Protein AF-A0A392RZ39-F1 (afdb_monomer)

Foldseek 3Di:
DDDDDDDDDDDPPPDLVVVLQPAADPDALVVSVVSNVVSVVVVPDDDFVVSLVSSLNRYDPQLSVQLVVVPDPGDVSSSVSSNVSRVVVVVVVVVVVVVVVVVVVVVVVPPDD

Solvent-accessible surface area (backbone atoms only — not comparable to full-atom values): 6826 Å² total; per-residue (Å²): 142,86,83,87,92,86,84,84,79,86,72,83,60,88,44,46,64,57,44,46,66,66,43,63,42,82,75,52,60,66,63,37,48,55,56,48,50,60,40,47,68,72,68,51,92,67,57,66,70,56,49,52,50,38,52,53,70,16,42,44,72,70,47,36,53,55,42,57,76,67,58,62,88,47,72,69,50,42,55,51,46,44,44,55,46,49,53,54,52,53,53,54,52,54,54,50,51,55,55,51,52,54,50,56,55,54,61,63,70,75,67,82,128

InterPro domains:
  IPR005162 Retrotransposon-derived protein PEG10, N-terminal capsid-like domain [PF03732] (1-60)

Nearest PDB structures (foldseek):
  4x3x-assembly1_A  TM=7.943E-01  e=2.518E-02  Rattus norvegicus
  6tn7-assembly1_B  TM=7.843E-01  e=3.870E-02  Homo sapiens
  5tsx-assembly1_H  TM=7.760E-01  e=4.243E-01  Human immunodeficiency virus type 1 (NEW YORK-5 ISOLATE)
  6bht-assembly2_G  TM=7.875E-01  e=6.521E-01  Human immunodeficiency virus type 1 (NEW YORK-5 ISOLATE)
  4u0c-assembly1_A  TM=7.071E-01  e=1.133E+00  Human immunodeficiency virus type 1 (NEW YORK-5 ISOLATE)

Structure (mmCIF, N/CA/C/O backbone):
data_AF-A0A392RZ39-F1
#
_entry.id   AF-A0A392RZ39-F1
#
loop_
_atom_site.group_PDB
_atom_site.id
_atom_site.type_symbol
_atom_site.label_atom_id
_atom_site.label_alt_id
_atom_site.label_comp_id
_atom_site.label_asym_id
_atom_site.label_entity_id
_atom_site.label_seq_id
_atom_site.pdbx_PDB_ins_code
_atom_site.Cartn_x
_atom_site.Cartn_y
_atom_site.Cartn_z
_atom_site.occupancy
_atom_site.B_iso_or_equiv
_atom_site.auth_seq_id
_atom_site.auth_comp_id
_atom_site.auth_asym_id
_atom_site.auth_atom_id
_atom_site.pdbx_PDB_model_num
ATOM 1 N N . LYS A 1 1 ? 5.881 -31.797 -15.934 1.00 40.19 1 LYS A N 1
ATOM 2 C CA . LYS A 1 1 ? 4.418 -32.010 -15.780 1.00 40.19 1 LYS A CA 1
ATOM 3 C C . LYS A 1 1 ? 3.980 -31.487 -14.406 1.00 40.19 1 LYS A C 1
ATOM 5 O O . LYS A 1 1 ? 4.049 -32.230 -13.441 1.00 40.19 1 LYS A O 1
ATOM 10 N N . LYS A 1 2 ? 3.609 -30.205 -14.287 1.00 43.16 2 LYS A N 1
ATOM 11 C CA . LYS A 1 2 ? 2.950 -29.647 -13.089 1.00 43.16 2 LYS A CA 1
ATOM 12 C C . LYS A 1 2 ? 1.691 -28.923 -13.557 1.00 43.16 2 LYS A C 1
ATOM 14 O O . LYS A 1 2 ? 1.736 -27.767 -13.951 1.00 43.16 2 LYS A O 1
ATOM 19 N N . ALA A 1 3 ? 0.615 -29.694 -13.643 1.00 51.12 3 ALA A N 1
ATOM 20 C CA . ALA A 1 3 ? -0.724 -29.209 -13.929 1.00 51.12 3 ALA A CA 1
ATOM 21 C C . ALA A 1 3 ? -1.437 -28.858 -12.613 1.00 51.12 3 ALA A C 1
ATOM 23 O O . ALA A 1 3 ? -1.064 -29.393 -11.571 1.00 51.12 3 ALA A O 1
ATOM 24 N N . LEU A 1 4 ? -2.508 -28.063 -12.741 1.00 48.38 4 LEU A N 1
ATOM 25 C CA . LEU A 1 4 ? -3.603 -27.835 -11.781 1.00 48.38 4 LEU A CA 1
ATOM 26 C C . LEU A 1 4 ? -3.450 -26.677 -10.786 1.00 48.38 4 LEU A C 1
ATOM 28 O O . LEU A 1 4 ? -3.394 -26.937 -9.598 1.00 48.38 4 LEU A O 1
ATOM 32 N N . ILE A 1 5 ? -3.547 -25.420 -11.248 1.00 47.12 5 ILE A N 1
ATOM 33 C CA . ILE A 1 5 ? -4.328 -24.367 -10.553 1.00 47.12 5 ILE A CA 1
ATOM 34 C C . ILE A 1 5 ? -4.862 -23.400 -11.624 1.00 47.12 5 ILE A C 1
ATOM 36 O O . ILE A 1 5 ? -4.219 -22.415 -11.972 1.00 47.12 5 ILE A O 1
ATOM 40 N N . ALA A 1 6 ? -6.006 -23.736 -12.222 1.00 41.66 6 ALA A N 1
ATOM 41 C CA . ALA A 1 6 ? -6.638 -22.953 -13.289 1.00 41.66 6 ALA A CA 1
ATOM 42 C C . ALA A 1 6 ? -8.168 -22.934 -13.158 1.00 41.66 6 ALA A C 1
ATOM 44 O O . ALA A 1 6 ? -8.861 -23.093 -14.160 1.00 41.66 6 ALA A O 1
ATOM 45 N N . ARG A 1 7 ? -8.731 -22.832 -11.942 1.00 49.03 7 ARG A N 1
ATOM 46 C CA . ARG A 1 7 ? -10.197 -22.937 -11.809 1.00 49.03 7 ARG A CA 1
ATOM 47 C C . ARG A 1 7 ? -10.966 -21.856 -11.071 1.00 49.03 7 ARG A C 1
ATOM 49 O O . ARG A 1 7 ? -12.169 -21.835 -11.278 1.00 49.03 7 ARG A O 1
ATOM 56 N N . TYR A 1 8 ? -10.359 -20.913 -10.352 1.00 47.78 8 TYR A N 1
ATOM 57 C CA . TYR A 1 8 ? -11.147 -19.836 -9.733 1.00 47.78 8 TYR A CA 1
ATOM 58 C C . TYR A 1 8 ? -10.336 -18.533 -9.641 1.00 47.78 8 TYR A C 1
ATOM 60 O O . TYR A 1 8 ? -9.461 -18.418 -8.795 1.00 47.78 8 TYR A O 1
ATOM 68 N N . GLY A 1 9 ? -10.620 -17.571 -10.530 1.00 41.72 9 GLY A N 1
ATOM 69 C CA . GLY A 1 9 ? -10.073 -16.202 -10.507 1.00 41.72 9 GLY A CA 1
ATOM 70 C C . GLY A 1 9 ? -9.188 -15.881 -11.714 1.00 41.72 9 GLY A C 1
ATOM 71 O O . GLY A 1 9 ? -8.045 -16.311 -11.786 1.00 41.72 9 GLY A O 1
ATOM 72 N N . GLY A 1 10 ? -9.739 -15.179 -12.704 1.00 43.72 10 GLY A N 1
ATOM 73 C CA . GLY A 1 10 ? -9.127 -14.963 -14.015 1.00 43.72 10 GLY A CA 1
ATOM 74 C C . GLY A 1 10 ? -7.810 -14.179 -13.995 1.00 43.72 10 GLY A C 1
ATOM 75 O O . GLY A 1 10 ? -7.672 -13.204 -13.268 1.00 43.72 10 GLY A O 1
ATOM 76 N N . ARG A 1 11 ? -6.908 -14.594 -14.897 1.00 47.19 11 ARG A N 1
ATOM 77 C CA . ARG A 1 11 ? -5.562 -14.061 -15.171 1.00 47.19 11 ARG A CA 1
ATOM 78 C C . ARG A 1 11 ? -4.594 -14.241 -13.997 1.00 47.19 11 ARG A C 1
ATOM 80 O O . ARG A 1 11 ? -4.431 -13.351 -13.174 1.00 47.19 11 ARG A O 1
ATOM 87 N N . ARG A 1 12 ? -3.853 -15.359 -13.988 1.00 55.19 12 ARG A N 1
ATOM 88 C CA . ARG A 1 12 ? -2.477 -15.291 -13.472 1.00 55.19 12 ARG A CA 1
ATOM 89 C C . ARG A 1 12 ? -1.782 -14.291 -14.381 1.00 55.19 12 ARG A C 1
ATOM 91 O O . ARG A 1 12 ? -1.544 -14.602 -15.544 1.00 55.19 12 ARG A O 1
ATOM 98 N N . LEU A 1 13 ? -1.623 -13.066 -13.901 1.00 57.94 13 LEU A N 1
ATOM 99 C CA . LEU A 1 13 ? -0.795 -12.077 -14.562 1.00 57.94 13 LEU A CA 1
ATOM 100 C C . LEU A 1 13 ? 0.590 -12.724 -14.601 1.00 57.94 13 LEU A C 1
ATOM 102 O O . LEU A 1 13 ? 1.174 -12.979 -13.561 1.00 57.94 13 LEU A O 1
ATOM 106 N N . GLU A 1 14 ? 1.066 -13.118 -15.781 1.00 70.44 14 GLU A N 1
ATOM 107 C CA . GLU A 1 14 ? 2.418 -13.688 -15.910 1.00 70.44 14 GLU A CA 1
ATOM 108 C C . GLU A 1 14 ? 3.487 -12.621 -15.631 1.00 70.44 14 GLU A C 1
ATOM 110 O O . GLU A 1 14 ? 4.661 -12.936 -15.452 1.00 70.44 14 GLU A O 1
ATOM 115 N N . ASN A 1 15 ? 3.067 -11.352 -15.603 1.00 86.12 15 ASN A N 1
ATOM 116 C CA . ASN A 1 15 ? 3.911 -10.206 -15.372 1.00 86.12 15 ASN A CA 1
ATOM 117 C C . ASN A 1 15 ? 3.885 -9.792 -13.887 1.00 86.12 15 ASN A C 1
ATOM 119 O O . ASN A 1 15 ? 2.883 -9.236 -13.424 1.00 86.12 15 ASN A O 1
ATOM 123 N N . PRO A 1 16 ? 5.002 -9.952 -13.161 1.00 86.94 16 PRO A N 1
ATOM 124 C CA . PRO A 1 16 ? 5.060 -9.628 -11.740 1.00 86.94 16 PRO A CA 1
ATOM 125 C C . PRO A 1 16 ? 4.891 -8.123 -11.449 1.00 86.94 16 PRO A C 1
ATOM 127 O O . PRO A 1 16 ? 4.477 -7.755 -10.351 1.00 86.94 16 PRO A O 1
ATOM 130 N N . PHE A 1 17 ? 5.114 -7.232 -12.427 1.00 90.44 17 PHE A N 1
ATOM 131 C CA . PHE A 1 17 ? 4.777 -5.808 -12.285 1.00 90.44 17 PHE A CA 1
ATOM 132 C C . PHE A 1 17 ? 3.263 -5.565 -12.282 1.00 90.44 17 PHE A C 1
ATOM 134 O O . PHE A 1 17 ? 2.769 -4.730 -11.522 1.00 90.44 17 PHE A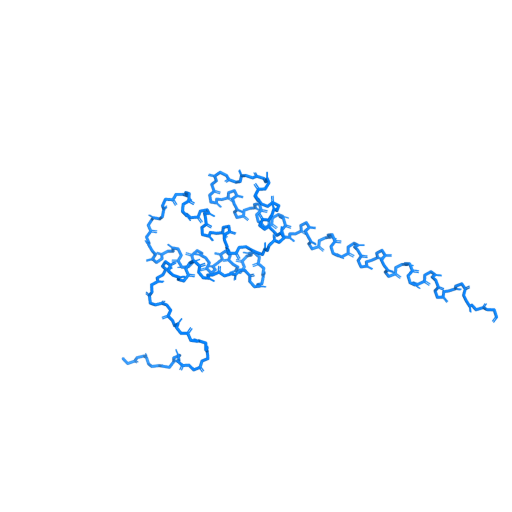 O 1
ATOM 141 N N . GLU A 1 18 ? 2.514 -6.302 -13.107 1.00 91.94 18 GLU A N 1
ATOM 142 C CA . GLU A 1 18 ? 1.054 -6.214 -13.112 1.00 91.94 18 GLU A CA 1
ATOM 143 C C . GLU A 1 18 ? 0.494 -6.768 -11.799 1.00 91.94 18 GLU A C 1
ATOM 145 O O . GLU A 1 18 ? -0.362 -6.121 -11.193 1.00 91.94 18 GLU A O 1
ATOM 150 N N . GLU A 1 19 ? 1.036 -7.888 -11.305 1.00 92.25 19 GLU A N 1
ATOM 151 C CA . GLU A 1 19 ? 0.679 -8.447 -9.994 1.00 92.25 19 GLU A CA 1
ATOM 152 C C . GLU A 1 19 ? 0.933 -7.454 -8.855 1.00 92.25 19 GLU A C 1
ATOM 154 O O . GLU A 1 19 ? 0.033 -7.214 -8.052 1.00 92.25 19 GLU A O 1
ATOM 159 N N . LEU A 1 20 ? 2.103 -6.802 -8.817 1.00 93.75 20 LEU A N 1
ATOM 160 C CA . LEU A 1 20 ? 2.405 -5.760 -7.826 1.00 93.75 20 LEU A CA 1
ATOM 161 C C . LEU A 1 20 ? 1.419 -4.589 -7.881 1.00 93.75 20 LEU A C 1
ATOM 163 O O . LEU A 1 20 ? 0.992 -4.087 -6.843 1.00 93.75 20 LEU A O 1
ATOM 167 N N . SER A 1 21 ? 1.047 -4.148 -9.085 1.00 92.81 21 SER A N 1
ATOM 168 C CA . SER A 1 21 ? 0.108 -3.034 -9.265 1.00 92.81 21 SER A CA 1
ATOM 169 C C . SER A 1 21 ? -1.327 -3.389 -8.845 1.00 92.81 21 SER A C 1
ATOM 171 O O . SER A 1 21 ? -2.074 -2.548 -8.323 1.00 92.81 21 SER A O 1
ATOM 173 N N . ALA A 1 22 ? -1.705 -4.653 -9.049 1.00 94.75 22 ALA A N 1
ATOM 174 C CA . ALA A 1 22 ? -3.021 -5.184 -8.738 1.00 94.75 22 ALA A CA 1
ATOM 175 C C . ALA A 1 22 ? -3.147 -5.635 -7.278 1.00 94.75 22 ALA A C 1
ATOM 177 O O . ALA A 1 22 ? -4.271 -5.709 -6.781 1.00 94.75 22 ALA A O 1
ATOM 178 N N . LEU A 1 23 ? -2.035 -5.895 -6.581 1.00 95.50 23 LEU A N 1
ATOM 179 C CA . LEU A 1 23 ? -2.036 -6.354 -5.196 1.00 95.50 23 LEU A CA 1
ATOM 180 C C . LEU A 1 23 ? -2.735 -5.333 -4.287 1.00 95.50 23 LEU A C 1
ATOM 182 O O . LEU A 1 23 ? -2.398 -4.144 -4.270 1.00 95.50 23 LEU A O 1
ATOM 186 N N . LYS A 1 24 ? -3.729 -5.806 -3.529 1.00 97.62 24 LYS A N 1
ATOM 187 C CA . LYS A 1 24 ? -4.475 -5.018 -2.541 1.00 97.62 24 LYS A CA 1
ATOM 188 C C . LYS A 1 24 ? -4.442 -5.705 -1.186 1.00 97.62 24 LYS A C 1
ATOM 190 O O . LYS A 1 24 ? -4.598 -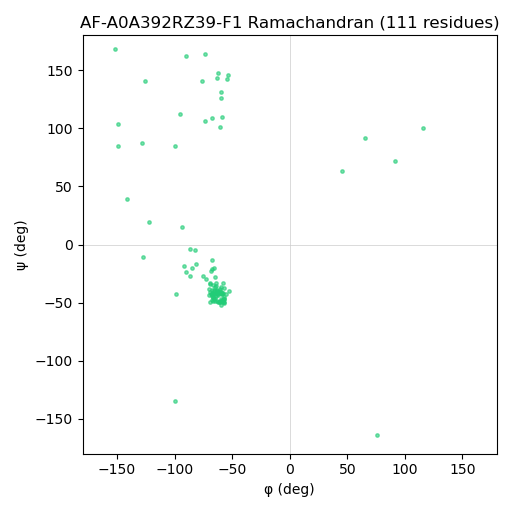6.918 -1.098 1.00 97.62 24 LYS A O 1
ATOM 195 N N . GLN A 1 25 ? -4.302 -4.907 -0.135 1.00 97.56 25 GLN A N 1
ATOM 196 C CA . GLN A 1 25 ? -4.450 -5.344 1.244 1.00 97.56 25 GLN A CA 1
ATOM 197 C C . GLN A 1 25 ? -5.914 -5.726 1.500 1.00 97.56 25 GLN A C 1
ATOM 199 O O . GLN A 1 25 ? -6.795 -4.866 1.581 1.00 97.56 25 GLN A O 1
ATOM 204 N N . THR A 1 26 ? -6.174 -7.020 1.654 1.00 94.06 26 THR A N 1
ATOM 205 C CA . THR A 1 26 ? -7.487 -7.566 2.027 1.00 94.06 26 THR A CA 1
ATOM 206 C C . THR A 1 26 ? -7.550 -7.877 3.524 1.00 94.06 26 THR A C 1
ATOM 208 O O . THR A 1 26 ? -8.524 -7.509 4.185 1.00 94.06 26 THR A O 1
ATOM 211 N N . GLY A 1 27 ? -6.482 -8.457 4.072 1.00 93.75 27 GLY A N 1
ATOM 212 C CA . GLY A 1 27 ? -6.317 -8.794 5.485 1.00 93.75 27 GLY A CA 1
ATOM 213 C C . GLY A 1 27 ? -5.474 -7.780 6.260 1.00 93.75 27 GLY A C 1
ATOM 214 O O . GLY A 1 27 ? -5.708 -6.565 6.145 1.00 93.75 27 GLY A O 1
ATOM 215 N N . SER A 1 28 ? -4.540 -8.285 7.064 1.00 97.44 28 SER A N 1
ATOM 216 C CA . SER A 1 28 ? -3.630 -7.467 7.874 1.00 97.44 28 SER A CA 1
ATOM 217 C C . SER A 1 28 ? -2.553 -6.791 7.019 1.00 97.44 28 SER A C 1
ATOM 219 O O . SER A 1 28 ? -2.326 -7.149 5.857 1.00 97.44 28 SER A O 1
ATOM 221 N N . VAL A 1 29 ? -1.879 -5.785 7.578 1.00 97.81 29 VAL A N 1
ATOM 222 C CA . VAL A 1 29 ? -0.701 -5.184 6.935 1.00 97.81 29 VAL A CA 1
ATOM 223 C C . VAL A 1 29 ? 0.423 -6.208 6.815 1.00 97.81 29 VAL A C 1
ATOM 225 O O . VAL A 1 29 ? 1.123 -6.204 5.810 1.00 97.81 29 VAL A O 1
ATOM 228 N N . GLU A 1 30 ? 0.575 -7.103 7.789 1.00 97.50 30 GLU A N 1
ATOM 229 C CA . GLU A 1 30 ? 1.619 -8.133 7.791 1.00 97.50 30 GLU A CA 1
ATOM 230 C C . GLU A 1 30 ? 1.455 -9.117 6.625 1.00 97.50 30 GLU A C 1
ATOM 232 O O . GLU A 1 30 ? 2.380 -9.285 5.834 1.00 97.50 30 GLU A O 1
ATOM 237 N N . GLU A 1 31 ? 0.245 -9.645 6.419 1.00 97.19 31 GLU A N 1
ATOM 238 C CA . GLU A 1 31 ? -0.070 -10.519 5.278 1.00 97.19 31 GLU A CA 1
ATOM 239 C C . GLU A 1 31 ? 0.152 -9.806 3.934 1.00 97.19 31 GLU A C 1
ATOM 241 O O . GLU A 1 31 ? 0.633 -10.394 2.961 1.00 97.19 31 GLU A O 1
ATOM 246 N N . PHE A 1 32 ? -0.189 -8.514 3.865 1.00 97.81 32 PHE A N 1
ATOM 247 C CA . PHE A 1 32 ? 0.053 -7.707 2.672 1.00 97.81 32 PHE A CA 1
ATOM 248 C C . PHE A 1 32 ? 1.548 -7.487 2.414 1.00 97.81 32 PHE A C 1
ATOM 250 O O . PHE A 1 32 ? 1.971 -7.589 1.264 1.00 97.81 32 PHE A O 1
ATOM 257 N N . VAL A 1 33 ? 2.341 -7.201 3.452 1.00 97.00 33 VAL A N 1
ATOM 258 C CA . VAL A 1 33 ? 3.798 -7.031 3.350 1.00 97.00 33 VAL A CA 1
ATOM 259 C C . VAL A 1 33 ? 4.438 -8.312 2.829 1.00 97.00 33 VAL A C 1
ATOM 261 O O . VAL A 1 33 ? 5.179 -8.242 1.853 1.00 97.00 33 VAL A O 1
ATOM 264 N N . GLU A 1 34 ? 4.098 -9.472 3.393 1.00 96.12 34 GLU A N 1
ATOM 265 C CA . GLU A 1 34 ? 4.631 -10.765 2.946 1.00 96.12 34 GLU A CA 1
ATOM 266 C C . GLU A 1 34 ? 4.332 -11.028 1.462 1.00 96.12 34 GLU A C 1
ATOM 268 O O . GLU A 1 34 ? 5.230 -11.358 0.679 1.00 96.12 34 GLU A O 1
ATOM 273 N N . ALA A 1 35 ? 3.079 -10.823 1.039 1.00 95.31 35 ALA A N 1
ATOM 274 C CA . ALA A 1 35 ? 2.683 -10.987 -0.358 1.00 95.31 35 ALA A CA 1
ATOM 275 C C . ALA A 1 35 ? 3.395 -9.983 -1.285 1.00 95.31 35 ALA A C 1
ATOM 277 O O . ALA A 1 35 ? 3.823 -10.335 -2.389 1.00 95.31 35 ALA A O 1
ATOM 278 N N . PHE A 1 36 ? 3.541 -8.733 -0.839 1.00 95.75 36 PHE A N 1
ATOM 279 C CA . PHE A 1 36 ? 4.209 -7.678 -1.593 1.00 95.75 36 PHE A CA 1
ATOM 280 C C . PHE A 1 36 ? 5.703 -7.958 -1.758 1.00 95.75 36 PHE A C 1
ATOM 282 O O . PHE A 1 36 ? 6.233 -7.831 -2.862 1.00 95.75 36 PHE A O 1
ATOM 289 N N . GLU A 1 37 ? 6.388 -8.366 -0.690 1.00 94.38 37 GLU A N 1
ATOM 290 C CA . GLU A 1 37 ? 7.808 -8.705 -0.729 1.00 94.38 37 GLU A CA 1
ATOM 291 C C . GLU A 1 37 ? 8.067 -9.891 -1.658 1.00 94.38 37 GLU A C 1
ATOM 293 O O . GLU A 1 37 ? 8.959 -9.807 -2.509 1.00 94.38 37 GLU A O 1
ATOM 298 N N . LEU A 1 38 ? 7.228 -10.932 -1.589 1.00 92.81 38 LEU A N 1
ATOM 299 C CA . LEU A 1 38 ? 7.305 -12.089 -2.477 1.00 92.81 38 LEU A CA 1
ATOM 300 C C . LEU A 1 38 ? 7.207 -11.691 -3.957 1.00 92.81 38 LEU A C 1
ATOM 302 O O . LEU A 1 38 ? 8.023 -12.141 -4.763 1.00 92.81 38 LEU A O 1
ATOM 306 N N . LEU A 1 39 ? 6.250 -10.838 -4.329 1.00 92.25 39 LEU A N 1
ATOM 307 C CA . LEU A 1 39 ? 6.118 -10.345 -5.706 1.00 92.25 39 LEU A CA 1
ATOM 308 C C . LEU A 1 39 ? 7.271 -9.404 -6.090 1.00 92.25 39 LEU A C 1
ATOM 310 O O . LEU A 1 39 ? 7.830 -9.509 -7.182 1.00 92.25 39 LEU A O 1
ATOM 314 N N . SER A 1 40 ? 7.689 -8.524 -5.176 1.00 92.12 40 SER A N 1
ATOM 315 C CA . SER A 1 40 ? 8.778 -7.570 -5.416 1.00 92.12 40 SER A CA 1
ATOM 316 C C . SER A 1 40 ? 10.130 -8.258 -5.627 1.00 92.12 40 SER A C 1
ATOM 318 O O . SER A 1 40 ? 10.974 -7.753 -6.365 1.00 92.12 40 SER A O 1
ATOM 320 N N . SER A 1 41 ? 10.321 -9.447 -5.048 1.00 91.25 41 SER A N 1
ATOM 321 C CA . SER A 1 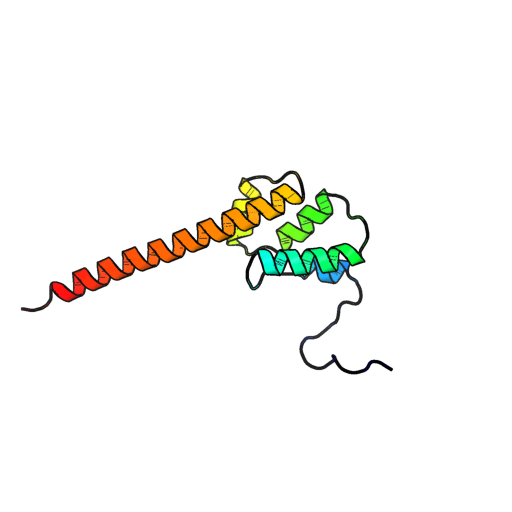41 ? 11.526 -10.255 -5.252 1.00 91.25 41 SER A CA 1
ATOM 322 C C . SER A 1 41 ? 11.664 -10.790 -6.687 1.00 91.25 41 SER A C 1
ATOM 324 O O . SER A 1 41 ? 12.775 -11.087 -7.123 1.00 91.25 41 SER A O 1
ATOM 326 N N . GLN A 1 42 ? 10.561 -10.864 -7.445 1.00 90.06 42 GLN A N 1
ATOM 327 C CA . GLN A 1 42 ? 10.516 -11.433 -8.800 1.00 90.06 42 GLN A CA 1
ATOM 328 C C . GLN A 1 42 ? 10.784 -10.401 -9.906 1.00 90.06 42 GLN A C 1
ATOM 330 O O . GLN A 1 42 ? 11.221 -10.768 -10.994 1.00 90.06 42 GLN A O 1
ATOM 335 N N . VAL A 1 43 ? 10.555 -9.109 -9.641 1.00 85.75 43 VAL A N 1
ATOM 336 C CA . VAL A 1 43 ? 10.767 -8.001 -10.603 1.00 85.75 43 VAL A CA 1
ATOM 337 C C . VAL A 1 43 ? 12.198 -7.444 -10.608 1.00 85.75 43 VAL A C 1
ATOM 339 O O . VAL A 1 43 ? 12.520 -6.563 -11.405 1.00 85.75 43 VAL A O 1
ATOM 342 N N . GLY A 1 44 ? 13.073 -7.935 -9.726 1.00 83.12 44 GLY A N 1
ATOM 343 C CA . GLY A 1 44 ? 14.413 -7.381 -9.527 1.00 83.12 44 GLY A CA 1
ATOM 344 C C . GLY A 1 44 ? 14.408 -6.069 -8.730 1.00 83.12 44 GLY A C 1
ATOM 345 O O . GLY A 1 44 ? 13.454 -5.730 -8.030 1.00 83.12 44 GLY A O 1
ATOM 346 N N . ARG A 1 45 ? 15.513 -5.314 -8.778 1.00 88.38 45 ARG A N 1
ATOM 347 C CA . ARG A 1 45 ? 15.671 -4.100 -7.959 1.00 88.38 45 ARG A CA 1
ATOM 348 C C . ARG A 1 45 ? 14.815 -2.949 -8.500 1.00 88.38 45 ARG A C 1
ATOM 350 O O . ARG A 1 45 ? 15.191 -2.296 -9.466 1.00 88.38 45 ARG A O 1
ATOM 357 N N . LEU A 1 46 ? 13.720 -2.645 -7.805 1.00 91.38 46 LEU A N 1
ATOM 358 C CA . LEU A 1 46 ? 12.916 -1.445 -8.052 1.00 91.38 46 LEU A CA 1
ATOM 359 C C . LEU A 1 46 ? 13.588 -0.177 -7.492 1.00 91.38 46 LEU A C 1
ATOM 361 O O . LEU A 1 46 ? 14.111 -0.222 -6.369 1.00 91.38 46 LEU A O 1
ATOM 365 N N . PRO A 1 47 ? 13.520 0.968 -8.198 1.00 94.94 47 PRO A N 1
ATOM 366 C CA . PRO A 1 47 ? 13.753 2.279 -7.598 1.00 94.94 47 PRO A CA 1
ATOM 367 C C . PRO A 1 47 ? 12.862 2.482 -6.370 1.00 94.94 47 PRO A C 1
ATOM 369 O O . PRO A 1 47 ? 11.734 1.990 -6.319 1.00 94.94 47 PRO A O 1
ATOM 372 N N . GLU A 1 48 ? 13.367 3.196 -5.367 1.00 94.38 48 GLU A N 1
ATOM 373 C CA . GLU A 1 48 ? 12.666 3.357 -4.091 1.00 94.38 48 GLU A CA 1
ATOM 374 C C . GLU A 1 48 ? 11.295 4.011 -4.266 1.00 94.38 48 GLU A C 1
ATOM 376 O O . GLU A 1 48 ? 10.301 3.455 -3.811 1.00 94.38 48 GLU A O 1
ATOM 381 N N . GLU A 1 49 ? 11.208 5.093 -5.038 1.00 94.94 49 GLU A N 1
ATOM 382 C CA . GLU A 1 49 ? 9.942 5.778 -5.324 1.00 94.94 49 GLU A CA 1
ATOM 383 C C . GLU A 1 49 ? 8.896 4.854 -5.966 1.00 94.94 49 GLU A C 1
ATOM 385 O O . GLU A 1 49 ? 7.716 4.916 -5.622 1.00 94.94 49 GLU A O 1
ATOM 390 N N . GLN A 1 50 ? 9.321 3.943 -6.850 1.00 95.06 50 GLN A N 1
ATOM 391 C CA . GLN A 1 50 ? 8.421 2.965 -7.468 1.00 95.06 50 GLN A CA 1
ATOM 392 C C . GLN A 1 50 ? 7.948 1.925 -6.454 1.00 95.06 50 GLN A C 1
ATOM 394 O O . GLN A 1 50 ? 6.760 1.617 -6.402 1.00 95.06 50 GLN A O 1
ATOM 399 N N . TYR A 1 51 ? 8.859 1.419 -5.617 1.00 95.88 51 TYR A N 1
ATOM 400 C CA . TYR A 1 51 ? 8.516 0.493 -4.539 1.00 95.88 51 TYR A CA 1
ATOM 401 C C . TYR A 1 51 ? 7.472 1.113 -3.601 1.00 95.88 51 TYR A C 1
ATOM 403 O O . TYR A 1 51 ? 6.432 0.508 -3.340 1.00 95.88 51 TYR A O 1
ATOM 411 N N . LEU A 1 52 ? 7.720 2.347 -3.145 1.00 96.88 52 LEU A N 1
ATOM 412 C CA . LEU A 1 52 ? 6.805 3.082 -2.273 1.00 96.88 52 LEU A CA 1
ATOM 413 C C . LEU A 1 52 ? 5.462 3.348 -2.962 1.00 96.88 52 LEU A C 1
ATOM 415 O O . LEU A 1 52 ? 4.415 3.195 -2.334 1.00 96.88 52 LEU A O 1
ATOM 419 N N . GLY A 1 53 ? 5.475 3.700 -4.250 1.00 96.88 53 GLY A N 1
ATOM 420 C CA . GLY A 1 53 ? 4.270 3.924 -5.046 1.00 96.88 53 GLY A CA 1
ATOM 421 C C . GLY A 1 53 ? 3.384 2.682 -5.143 1.00 96.88 53 GLY A C 1
ATOM 422 O O . GLY A 1 53 ? 2.187 2.758 -4.847 1.00 96.88 53 GLY A O 1
ATOM 423 N N . TYR A 1 54 ? 3.965 1.529 -5.490 1.00 96.88 54 TYR A N 1
ATOM 424 C CA . TYR A 1 54 ? 3.235 0.262 -5.545 1.00 96.88 54 TYR A CA 1
ATOM 425 C C . TYR A 1 54 ? 2.675 -0.117 -4.174 1.00 96.88 54 TYR A C 1
ATOM 427 O O . TYR A 1 54 ? 1.470 -0.359 -4.064 1.00 96.88 54 TYR A O 1
ATOM 435 N N . PHE A 1 55 ? 3.508 -0.0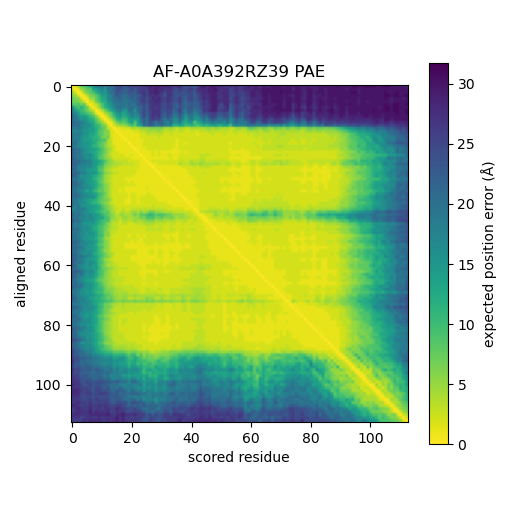69 -3.129 1.00 97.62 55 PHE A N 1
ATOM 436 C CA . PHE A 1 55 ? 3.101 -0.395 -1.763 1.00 97.62 55 PHE A CA 1
ATOM 437 C C . PHE A 1 55 ? 1.925 0.481 -1.309 1.00 97.62 55 PHE A C 1
ATOM 439 O O . PHE A 1 55 ? 0.872 -0.024 -0.917 1.00 97.62 55 PHE A O 1
ATOM 446 N N . MET A 1 56 ? 2.041 1.805 -1.473 1.00 97.75 56 MET A N 1
ATOM 447 C CA . MET A 1 56 ? 0.982 2.759 -1.131 1.00 97.75 56 MET A CA 1
ATOM 448 C C . MET A 1 56 ? -0.312 2.515 -1.902 1.00 97.75 56 MET A C 1
ATOM 450 O O . MET A 1 56 ? -1.396 2.717 -1.358 1.00 97.75 56 MET A O 1
ATOM 454 N N . SER A 1 57 ? -0.235 2.102 -3.168 1.00 97.25 57 SER A N 1
ATOM 455 C CA . SER A 1 57 ? -1.423 1.821 -3.981 1.00 97.25 57 SER A CA 1
ATOM 456 C C . SER A 1 57 ? -2.198 0.583 -3.510 1.00 97.25 57 SER A C 1
ATOM 458 O O . SER A 1 57 ? -3.396 0.466 -3.803 1.00 97.25 57 SER A O 1
ATOM 460 N N . GLY A 1 58 ? -1.519 -0.325 -2.802 1.00 97.38 58 GLY A N 1
ATOM 461 C CA . GLY A 1 58 ? -2.059 -1.583 -2.300 1.00 97.38 58 GLY A CA 1
ATOM 462 C C . GLY A 1 58 ? -2.747 -1.477 -0.941 1.00 97.38 58 GLY A C 1
ATOM 463 O O . GLY A 1 58 ? -3.681 -2.231 -0.682 1.00 97.38 58 GLY A O 1
ATOM 464 N N . LEU A 1 59 ? -2.354 -0.515 -0.104 1.00 98.25 59 LEU A N 1
ATOM 465 C CA . LEU A 1 59 ? -2.911 -0.334 1.241 1.00 98.25 59 LEU A CA 1
ATOM 466 C C . LEU A 1 59 ? -4.412 -0.005 1.242 1.00 98.25 59 LEU A C 1
ATOM 468 O O . LEU A 1 59 ? -4.917 0.731 0.380 1.00 98.25 59 LEU A O 1
ATOM 472 N N . LYS A 1 60 ? -5.114 -0.462 2.289 1.00 97.88 60 LYS A N 1
ATOM 473 C CA . LYS A 1 60 ? -6.501 -0.066 2.579 1.00 97.88 60 LYS A CA 1
ATOM 474 C C . LYS A 1 60 ? -6.614 1.455 2.658 1.00 97.88 60 LYS A C 1
ATOM 476 O O . LYS A 1 60 ? -5.742 2.139 3.189 1.00 97.88 60 LYS A O 1
ATOM 481 N N . ALA A 1 61 ? -7.724 2.004 2.163 1.00 96.81 61 ALA A N 1
ATOM 482 C CA . ALA A 1 61 ? -7.885 3.451 1.994 1.00 96.81 61 ALA A CA 1
ATOM 483 C C . ALA A 1 61 ? -7.724 4.264 3.295 1.00 96.81 61 ALA A C 1
ATOM 485 O O . ALA A 1 61 ? -7.260 5.404 3.247 1.00 96.81 61 ALA A O 1
ATOM 486 N N . GLN A 1 62 ? -8.114 3.706 4.442 1.00 95.88 62 GLN A N 1
ATOM 487 C CA . GLN A 1 62 ? -7.937 4.334 5.755 1.00 95.88 62 GLN A CA 1
ATOM 488 C C . GLN A 1 62 ? -6.465 4.392 6.183 1.00 95.88 62 GLN A C 1
ATOM 490 O O . GLN A 1 62 ? -5.963 5.482 6.460 1.00 95.88 62 GLN A O 1
ATO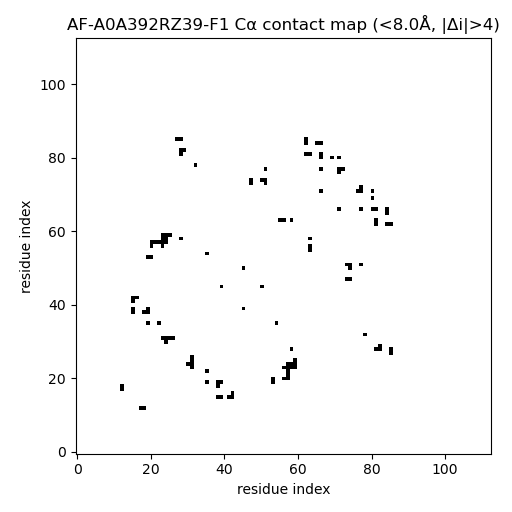M 495 N N . ILE A 1 63 ? -5.750 3.268 6.086 1.00 97.75 63 ILE A N 1
ATOM 496 C CA . ILE A 1 63 ? -4.317 3.177 6.394 1.00 97.75 63 ILE A CA 1
ATOM 497 C C . ILE A 1 63 ? -3.528 4.077 5.439 1.00 97.75 63 ILE A C 1
ATOM 499 O O . ILE A 1 63 ? -2.781 4.952 5.866 1.00 97.75 63 ILE A O 1
ATOM 503 N N . ARG A 1 64 ? -3.783 3.963 4.129 1.00 97.81 64 ARG A N 1
ATOM 504 C CA . ARG A 1 64 ? -3.125 4.760 3.083 1.00 97.81 64 ARG A CA 1
ATOM 505 C C . ARG A 1 64 ? -3.204 6.266 3.329 1.00 97.81 64 ARG A C 1
ATOM 507 O O . ARG A 1 64 ? -2.243 6.975 3.043 1.00 97.81 64 ARG A O 1
ATOM 514 N N . ARG A 1 65 ? -4.346 6.773 3.812 1.00 97.50 65 ARG A N 1
ATOM 515 C CA . ARG A 1 65 ? -4.522 8.203 4.112 1.00 97.50 65 ARG A CA 1
ATOM 516 C C . ARG A 1 65 ? -3.602 8.651 5.248 1.00 97.50 65 ARG A C 1
ATOM 518 O O . ARG A 1 65 ? -2.891 9.632 5.067 1.00 97.50 65 ARG A O 1
ATOM 525 N N . ARG A 1 66 ? -3.566 7.911 6.360 1.00 97.19 66 ARG A N 1
ATOM 526 C CA . ARG A 1 66 ? -2.702 8.207 7.517 1.00 97.19 66 ARG A CA 1
ATOM 527 C C . ARG A 1 66 ? -1.217 8.069 7.170 1.00 97.19 66 ARG A C 1
ATOM 529 O O . ARG A 1 66 ? -0.450 8.994 7.414 1.00 97.19 66 ARG A O 1
ATOM 536 N N . VAL A 1 67 ? -0.832 6.980 6.498 1.00 97.50 67 VAL A N 1
ATOM 537 C CA . VAL A 1 67 ? 0.551 6.754 6.041 1.00 97.50 67 VAL A CA 1
ATOM 538 C C . VAL A 1 67 ? 1.019 7.894 5.129 1.00 97.50 67 VAL A C 1
ATOM 540 O O . VAL A 1 67 ? 2.133 8.385 5.283 1.00 97.50 67 VAL A O 1
ATOM 543 N N . ARG A 1 68 ? 0.163 8.378 4.215 1.00 96.56 68 ARG A N 1
ATOM 544 C CA . ARG A 1 68 ? 0.498 9.508 3.329 1.00 96.56 68 ARG A CA 1
ATOM 545 C C . ARG A 1 68 ? 0.804 10.788 4.107 1.00 96.56 68 ARG A C 1
ATOM 547 O O . ARG A 1 68 ? 1.729 11.498 3.732 1.00 96.56 68 ARG A O 1
ATOM 554 N N . THR A 1 69 ? 0.055 11.076 5.168 1.00 97.00 69 THR A N 1
ATOM 555 C CA . THR A 1 69 ? 0.294 12.250 6.024 1.00 97.00 69 THR A CA 1
ATOM 556 C C . THR A 1 69 ? 1.641 12.176 6.740 1.00 97.00 69 THR A C 1
ATOM 558 O O . THR A 1 69 ? 2.287 13.202 6.926 1.00 97.00 69 THR A O 1
ATOM 561 N N . LEU A 1 70 ? 2.085 10.972 7.100 1.00 95.94 70 LEU A N 1
ATOM 562 C CA . LEU A 1 70 ? 3.355 10.745 7.793 1.00 95.94 70 LEU A CA 1
ATOM 563 C C . LEU A 1 70 ? 4.573 10.716 6.852 1.00 95.94 70 LEU A C 1
ATOM 565 O O . LEU A 1 70 ? 5.704 10.655 7.325 1.00 95.94 70 LEU A O 1
ATOM 569 N N . ASN A 1 71 ? 4.343 10.794 5.536 1.00 94.00 71 ASN A N 1
ATOM 570 C CA . ASN A 1 71 ? 5.349 10.950 4.483 1.00 94.00 71 ASN A CA 1
ATOM 571 C C . ASN A 1 71 ? 6.589 10.032 4.627 1.00 94.00 71 ASN A C 1
ATOM 573 O O . ASN A 1 71 ? 7.708 10.520 4.814 1.00 94.00 71 ASN A O 1
ATOM 577 N N . PRO A 1 72 ? 6.417 8.700 4.555 1.00 94.75 72 PRO A N 1
ATOM 578 C CA . PRO A 1 72 ? 7.530 7.758 4.612 1.00 94.75 72 PRO A CA 1
ATOM 579 C C . PRO A 1 72 ? 8.537 7.992 3.480 1.00 94.75 72 PRO A C 1
ATOM 581 O O . PRO A 1 72 ? 8.177 8.057 2.307 1.00 94.75 72 PRO A O 1
ATOM 584 N N . SER A 1 73 ? 9.814 8.056 3.853 1.00 93.06 73 SER A N 1
ATOM 585 C CA . SER A 1 73 ? 10.943 8.323 2.953 1.00 93.06 73 SER A CA 1
ATOM 586 C C . SER A 1 73 ? 11.588 7.061 2.384 1.00 93.06 73 SER A C 1
ATOM 588 O O . SER A 1 73 ? 12.316 7.138 1.399 1.00 93.06 73 SER A O 1
ATOM 590 N N . ASN A 1 74 ? 11.345 5.904 3.006 1.00 95.69 74 ASN A N 1
ATOM 591 C CA . ASN A 1 74 ? 11.968 4.645 2.619 1.00 95.69 74 ASN A CA 1
ATOM 592 C C . ASN A 1 74 ? 11.103 3.422 2.942 1.00 95.69 74 ASN A C 1
ATOM 594 O O . ASN A 1 74 ? 10.106 3.513 3.664 1.00 95.69 74 ASN A O 1
ATOM 598 N N . ARG A 1 75 ? 11.500 2.264 2.402 1.00 94.94 75 ARG A N 1
ATOM 599 C CA . ARG A 1 75 ? 10.740 0.999 2.497 1.00 94.94 75 ARG A CA 1
ATOM 600 C C . ARG A 1 75 ? 10.463 0.569 3.937 1.00 94.94 75 ARG A C 1
ATOM 602 O O . ARG A 1 75 ? 9.330 0.243 4.274 1.00 94.94 75 ARG A O 1
ATOM 609 N N . MET A 1 76 ? 11.487 0.609 4.788 1.00 95.44 76 MET A N 1
ATOM 610 C CA . MET A 1 76 ? 11.377 0.201 6.191 1.00 95.44 76 MET A CA 1
ATOM 611 C C . MET A 1 76 ? 10.419 1.122 6.951 1.00 95.44 76 MET A C 1
ATOM 613 O O . MET A 1 76 ? 9.547 0.655 7.682 1.00 95.44 76 MET A O 1
ATOM 617 N N . GLN A 1 77 ? 10.544 2.434 6.735 1.00 97.06 77 GLN A N 1
ATOM 618 C CA . GLN A 1 77 ? 9.661 3.423 7.340 1.00 97.06 77 GLN A CA 1
ATOM 619 C C . GLN A 1 77 ? 8.210 3.240 6.870 1.00 97.06 77 GLN A C 1
ATOM 621 O O . GLN A 1 77 ? 7.299 3.300 7.688 1.00 97.06 77 GLN A O 1
ATOM 626 N N . MET A 1 78 ? 7.993 2.968 5.580 1.00 97.25 78 MET A N 1
ATOM 627 C CA . MET A 1 78 ? 6.669 2.702 5.009 1.00 97.25 78 MET A CA 1
ATOM 628 C C . MET A 1 78 ? 5.981 1.510 5.687 1.00 97.25 78 MET A C 1
ATOM 630 O O . MET A 1 78 ? 4.834 1.632 6.111 1.00 97.25 78 MET A O 1
ATOM 634 N N . MET A 1 79 ? 6.681 0.379 5.821 1.00 96.69 79 MET A N 1
ATOM 635 C CA . MET A 1 79 ? 6.127 -0.830 6.442 1.00 96.69 79 MET A CA 1
ATOM 636 C C . MET A 1 79 ? 5.808 -0.618 7.919 1.00 96.69 79 MET A C 1
ATOM 638 O O . MET A 1 79 ? 4.717 -0.965 8.367 1.00 96.69 79 MET A O 1
ATOM 642 N N . ARG A 1 80 ? 6.737 -0.004 8.662 1.00 97.75 80 ARG A N 1
ATOM 643 C CA . ARG A 1 80 ? 6.539 0.297 10.080 1.00 97.75 80 ARG A CA 1
ATOM 644 C C . ARG A 1 80 ? 5.329 1.203 10.286 1.00 97.75 80 ARG A C 1
ATOM 646 O O . ARG A 1 80 ? 4.445 0.851 11.050 1.00 97.75 80 ARG A O 1
ATOM 653 N N . ILE A 1 81 ? 5.265 2.326 9.569 1.00 98.12 81 ILE A N 1
ATOM 654 C CA . ILE A 1 81 ? 4.152 3.272 9.701 1.00 98.12 81 ILE A CA 1
ATOM 655 C C . ILE A 1 81 ? 2.827 2.605 9.319 1.00 98.12 81 ILE A C 1
ATOM 657 O O . ILE A 1 81 ? 1.826 2.831 9.986 1.00 98.12 81 ILE A O 1
ATOM 661 N N . ALA A 1 82 ? 2.796 1.782 8.267 1.00 98.25 82 ALA A N 1
ATOM 662 C CA . ALA A 1 82 ? 1.578 1.067 7.897 1.00 98.25 82 ALA A CA 1
ATOM 663 C C . ALA A 1 82 ? 1.098 0.127 9.015 1.00 98.25 82 ALA A C 1
ATOM 665 O O . ALA A 1 82 ? -0.102 0.091 9.278 1.00 98.25 82 ALA A O 1
ATOM 666 N N . LYS A 1 83 ? 2.019 -0.588 9.678 1.00 97.94 83 LYS A N 1
ATOM 667 C CA . LYS A 1 83 ? 1.705 -1.477 10.806 1.00 97.94 83 LYS A CA 1
ATOM 668 C C . LYS A 1 83 ? 1.233 -0.685 12.029 1.00 97.94 83 LYS A C 1
ATOM 670 O O . LYS A 1 83 ? 0.172 -0.996 12.552 1.00 97.94 83 LYS A O 1
ATOM 675 N N . ASP A 1 84 ? 1.951 0.372 12.407 1.00 97.81 84 ASP A N 1
ATOM 676 C CA . ASP A 1 84 ? 1.588 1.245 13.533 1.00 97.81 84 ASP A CA 1
ATOM 677 C C . ASP A 1 84 ? 0.177 1.842 13.328 1.00 97.81 84 ASP A C 1
ATOM 679 O O . ASP A 1 84 ? -0.675 1.767 14.208 1.00 97.81 84 ASP A O 1
ATOM 683 N N . VAL A 1 85 ? -0.118 2.335 12.119 1.00 97.75 85 VAL A N 1
ATOM 684 C CA . VAL A 1 85 ? -1.444 2.864 11.757 1.00 97.75 85 VAL A CA 1
ATOM 685 C C . VAL A 1 85 ? -2.536 1.789 11.780 1.00 97.75 85 VAL A C 1
ATOM 687 O O . VAL A 1 85 ? -3.680 2.095 12.106 1.00 97.75 85 VAL A O 1
ATOM 690 N N . GLU A 1 86 ? -2.242 0.550 11.377 1.00 97.44 86 GLU A N 1
ATOM 691 C CA . GLU A 1 86 ? -3.233 -0.530 11.450 1.00 97.44 86 GLU A CA 1
ATOM 692 C C . GLU A 1 86 ? -3.628 -0.834 12.898 1.00 97.44 86 GLU A C 1
ATOM 694 O O . GLU A 1 86 ? -4.815 -1.023 13.165 1.00 97.44 86 GLU A O 1
ATOM 699 N N . GLU A 1 87 ? -2.664 -0.850 13.817 1.00 95.88 87 GLU A N 1
ATOM 700 C CA . GLU A 1 87 ? -2.926 -1.082 15.239 1.00 95.88 87 GLU A CA 1
ATOM 701 C C . GLU A 1 87 ? -3.716 0.077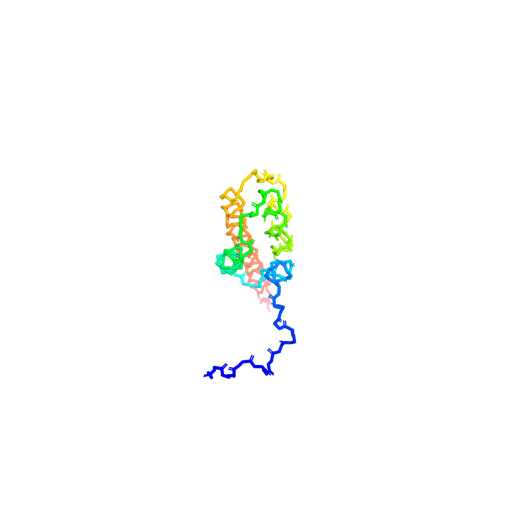 15.865 1.00 95.88 87 GLU A C 1
ATOM 703 O O . GLU A 1 87 ? -4.734 -0.174 16.506 1.00 95.88 87 GLU A O 1
ATOM 708 N N . GLU A 1 88 ? -3.352 1.334 15.579 1.00 94.62 88 GLU A N 1
ATOM 709 C CA . GLU A 1 88 ? -4.112 2.512 16.037 1.00 94.62 88 GLU A CA 1
ATOM 710 C C . GLU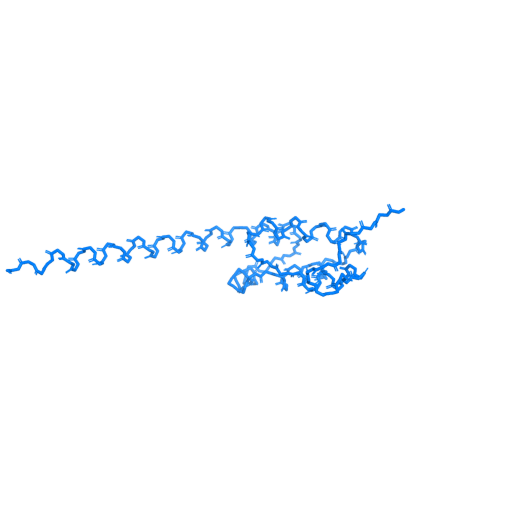 A 1 88 ? -5.587 2.456 15.603 1.00 94.62 88 GLU A C 1
ATOM 712 O O . GLU A 1 88 ? -6.491 2.742 16.385 1.00 94.62 88 GLU A O 1
ATOM 717 N N . LEU A 1 89 ? -5.853 2.053 14.356 1.00 91.88 89 LEU A N 1
ATOM 718 C CA . LEU A 1 89 ? -7.223 1.956 13.846 1.00 91.88 89 LEU A CA 1
ATOM 719 C C . LEU A 1 89 ? -8.020 0.822 14.506 1.00 91.88 89 LEU A C 1
ATOM 721 O O . LEU A 1 89 ? -9.221 0.977 14.717 1.00 91.88 89 LEU A O 1
ATOM 725 N N . LYS A 1 90 ? -7.377 -0.301 14.855 1.00 88.62 90 LYS A N 1
ATOM 726 C CA . LYS A 1 90 ? -8.038 -1.386 15.604 1.00 88.62 90 LYS A CA 1
ATOM 727 C C . LYS A 1 90 ? -8.423 -0.938 17.015 1.00 88.62 90 LYS A C 1
ATOM 729 O O . LYS A 1 90 ? -9.495 -1.303 17.491 1.00 88.62 90 LYS A O 1
ATOM 734 N N . GLU A 1 91 ? -7.566 -0.158 17.673 1.00 79.12 91 GLU A N 1
ATOM 735 C CA . GLU A 1 91 ? -7.847 0.398 19.002 1.00 79.12 91 GLU A CA 1
ATOM 736 C C . GLU A 1 91 ? -9.003 1.412 18.963 1.00 79.12 91 GLU A C 1
ATOM 738 O O . GLU A 1 91 ? -9.891 1.361 19.817 1.00 79.12 91 GLU A O 1
ATOM 743 N N . GLU A 1 92 ? -9.039 2.290 17.950 1.00 76.50 92 GLU A N 1
ATOM 744 C CA . GLU A 1 92 ? -10.132 3.255 17.744 1.00 76.50 92 GLU A CA 1
ATOM 745 C C . GLU A 1 92 ? -11.497 2.555 17.552 1.00 76.50 92 GLU A C 1
ATOM 747 O O . GLU A 1 92 ? -12.503 3.000 18.120 1.00 76.50 92 GLU A O 1
ATOM 752 N N . ASP A 1 93 ? -11.534 1.452 16.795 1.00 75.25 93 ASP A N 1
ATOM 753 C CA . ASP A 1 93 ? -12.751 0.663 16.562 1.00 75.25 93 ASP A CA 1
ATOM 754 C C . ASP A 1 93 ? -13.257 -0.016 17.857 1.00 75.25 93 ASP A C 1
ATOM 756 O O . ASP A 1 93 ? -14.443 0.098 18.194 1.00 75.25 93 ASP A O 1
ATOM 760 N N . ASP A 1 94 ? -12.369 -0.654 18.632 1.00 71.44 94 ASP A N 1
ATOM 761 C CA . ASP A 1 94 ? -12.725 -1.339 19.891 1.00 71.44 94 ASP A CA 1
ATOM 762 C C . ASP A 1 94 ? -13.203 -0.350 20.975 1.00 71.44 94 ASP A C 1
ATOM 764 O O . ASP A 1 94 ? -14.201 -0.580 21.670 1.00 71.44 94 ASP A O 1
ATOM 768 N N . ASP A 1 95 ? -12.560 0.816 21.093 1.00 72.00 95 ASP A N 1
ATOM 769 C CA . ASP A 1 95 ? -13.003 1.870 22.011 1.00 72.00 95 ASP A CA 1
ATOM 770 C C . ASP A 1 95 ? -14.358 2.472 21.611 1.00 72.00 95 ASP A C 1
ATOM 772 O O . ASP A 1 95 ? -15.176 2.816 22.480 1.00 72.00 95 ASP A O 1
ATOM 776 N N . GLY A 1 96 ? -14.626 2.586 20.308 1.00 71.50 96 GLY A N 1
ATOM 777 C CA . GLY A 1 96 ? -15.924 2.990 19.778 1.00 71.50 96 GLY A CA 1
ATOM 778 C C . GLY A 1 96 ? -17.037 2.032 20.204 1.00 71.50 96 GLY A C 1
ATOM 779 O O . GLY A 1 96 ? -18.065 2.467 20.740 1.00 71.50 96 GLY A O 1
ATOM 780 N N . GLU A 1 97 ? -16.809 0.729 20.048 1.00 70.44 97 GLU A N 1
ATOM 781 C CA . GLU A 1 97 ? -17.777 -0.316 20.383 1.00 70.44 97 GLU A CA 1
ATOM 782 C C . GLU A 1 97 ? -18.038 -0.401 21.896 1.00 70.44 97 GLU A C 1
ATOM 784 O O . GLU A 1 97 ? -19.195 -0.411 22.335 1.00 70.44 97 GLU A O 1
ATOM 789 N N . ARG A 1 98 ? -16.988 -0.313 22.727 1.00 72.38 98 ARG A N 1
ATOM 790 C CA . ARG A 1 98 ? -17.116 -0.248 24.197 1.00 72.38 98 ARG A CA 1
ATOM 791 C C . ARG A 1 98 ? -17.944 0.949 24.663 1.00 72.38 98 ARG A C 1
ATOM 793 O O . ARG A 1 98 ? -18.774 0.825 25.573 1.00 72.38 98 ARG A O 1
ATOM 800 N N . ARG A 1 99 ? -17.728 2.128 24.068 1.00 70.62 99 ARG A N 1
ATOM 801 C CA . ARG A 1 99 ? -18.489 3.348 24.399 1.00 70.62 99 ARG A CA 1
ATOM 802 C C . ARG A 1 99 ? -19.948 3.232 23.968 1.00 70.62 99 ARG A C 1
ATOM 804 O O . ARG A 1 99 ? -20.829 3.668 24.711 1.00 70.62 99 ARG A O 1
ATOM 811 N N . PHE A 1 100 ? -20.212 2.637 22.806 1.00 68.19 100 PHE A N 1
ATOM 812 C CA . PHE A 1 100 ? -21.570 2.432 22.306 1.00 68.19 100 PHE A CA 1
ATOM 813 C C . PHE A 1 100 ? -22.342 1.409 23.154 1.00 68.19 100 PHE A C 1
ATOM 815 O O . PHE A 1 100 ? -23.473 1.677 23.564 1.00 68.19 100 PHE A O 1
ATOM 822 N N . GLY A 1 101 ? -21.698 0.299 23.533 1.00 71.19 101 GLY A N 1
ATOM 823 C CA . GLY A 1 101 ? -22.269 -0.712 24.425 1.00 71.19 101 GLY A CA 1
ATOM 824 C C . GLY A 1 101 ? -22.670 -0.154 25.796 1.00 71.19 101 GLY A C 1
ATOM 825 O O . GLY A 1 101 ? -23.770 -0.432 26.277 1.00 71.19 101 GLY A O 1
ATOM 826 N N . LYS A 1 102 ? -21.837 0.711 26.399 1.00 69.81 102 LYS A N 1
ATOM 827 C CA . LYS A 1 102 ? -22.169 1.391 27.669 1.00 69.81 102 LYS A CA 1
ATOM 828 C C . LYS A 1 102 ? -23.388 2.313 27.558 1.00 69.81 102 LYS A C 1
ATOM 830 O O . LYS A 1 102 ? -24.190 2.348 28.490 1.00 69.81 102 LYS A O 1
ATOM 835 N N . LYS A 1 103 ? -23.554 3.040 26.444 1.00 70.06 103 LYS A N 1
ATOM 836 C CA . LYS A 1 103 ? -24.727 3.910 26.229 1.00 70.06 103 LYS A CA 1
ATOM 837 C C . LYS A 1 103 ? -26.021 3.103 26.104 1.00 70.06 103 LYS A C 1
ATOM 839 O O . LYS A 1 103 ? -26.969 3.385 26.830 1.00 70.06 103 LYS A O 1
ATOM 844 N N . ILE A 1 104 ? -26.026 2.052 25.277 1.00 71.56 104 ILE A N 1
ATOM 845 C CA . ILE A 1 104 ? -27.207 1.189 25.095 1.00 71.56 104 ILE A CA 1
ATOM 846 C C . ILE A 1 104 ? -27.608 0.507 26.410 1.00 71.56 104 ILE A C 1
ATOM 848 O O . ILE A 1 104 ? -28.796 0.420 26.724 1.00 71.56 104 ILE A O 1
ATOM 852 N N . ALA A 1 105 ? -26.635 0.025 27.189 1.00 70.62 105 ALA A N 1
ATOM 853 C CA . ALA A 1 105 ? -26.907 -0.589 28.487 1.00 70.62 105 ALA A CA 1
ATOM 854 C C . ALA A 1 105 ? -27.534 0.412 29.476 1.00 70.62 105 ALA A C 1
ATOM 856 O O . ALA A 1 105 ? -28.507 0.074 30.148 1.00 70.62 105 ALA A O 1
ATOM 857 N N . GLY A 1 106 ? -27.030 1.651 29.515 1.00 68.69 106 GLY A N 1
ATOM 858 C CA . GLY A 1 106 ? -27.586 2.719 30.350 1.00 68.69 106 GLY A CA 1
ATOM 859 C C . GLY A 1 106 ? -29.019 3.111 29.968 1.00 68.69 106 GLY A C 1
ATOM 860 O O . GLY A 1 106 ? -29.856 3.291 30.847 1.00 68.69 106 GLY A O 1
ATOM 861 N N . GLU A 1 107 ? -29.339 3.174 28.672 1.00 64.69 107 GLU A N 1
ATOM 862 C CA . GLU A 1 107 ? -30.685 3.534 28.193 1.00 64.69 107 GLU A CA 1
ATOM 863 C C . GLU A 1 107 ? -31.736 2.435 28.421 1.00 64.69 107 GLU A C 1
ATOM 865 O O . GLU A 1 107 ? -32.913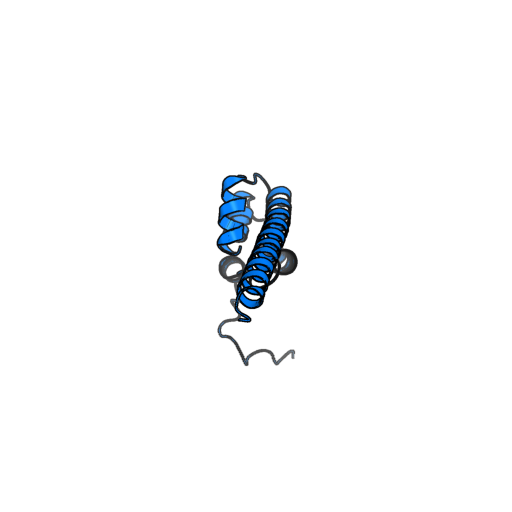 2.739 28.614 1.00 64.69 107 GLU A O 1
ATOM 870 N N . ARG A 1 108 ? -31.341 1.154 28.427 1.00 62.34 108 ARG A N 1
ATOM 871 C CA . ARG A 1 108 ? -32.264 0.038 28.714 1.00 62.34 108 ARG A CA 1
ATOM 872 C C . ARG A 1 108 ? -32.610 -0.089 30.196 1.00 62.34 108 ARG A C 1
ATOM 874 O O . ARG A 1 108 ? -33.685 -0.582 30.516 1.00 62.34 108 ARG A O 1
ATOM 881 N N . MET A 1 109 ? -31.724 0.351 31.088 1.00 60.59 109 MET A N 1
ATOM 882 C CA . MET A 1 109 ? -31.913 0.223 32.537 1.00 60.59 109 MET A CA 1
ATOM 883 C C . MET A 1 109 ? -32.815 1.320 33.130 1.00 60.59 109 MET A C 1
ATOM 885 O O . MET A 1 109 ? -33.335 1.148 34.226 1.00 60.59 109 MET A O 1
ATOM 889 N N . GLY A 1 110 ? -33.037 2.421 32.403 1.00 59.84 110 GLY A N 1
ATOM 890 C CA . GLY A 1 110 ? -33.885 3.545 32.825 1.00 59.84 110 GLY A CA 1
ATOM 891 C C . GLY A 1 110 ? -35.347 3.484 32.363 1.00 59.84 110 GLY A C 1
ATOM 892 O O . GLY A 1 110 ? -36.010 4.514 32.378 1.00 59.84 110 GLY A O 1
ATOM 893 N N . ARG A 1 111 ? -35.839 2.330 31.888 1.00 59.72 111 ARG A N 1
ATOM 894 C CA . ARG A 1 111 ? -37.190 2.178 31.302 1.00 59.72 111 ARG A CA 1
ATOM 895 C C . ARG A 1 111 ? -38.077 1.134 31.990 1.00 59.72 111 ARG A C 1
ATOM 897 O O . ARG A 1 111 ? -39.047 0.676 31.391 1.00 59.72 111 ARG A O 1
ATOM 904 N N . SER A 1 112 ? -37.740 0.764 33.219 1.00 52.78 112 SER A N 1
ATOM 905 C CA . SER A 1 112 ? -38.567 -0.105 34.058 1.00 52.78 112 SER A CA 1
ATOM 906 C C . SER A 1 112 ? -39.346 0.757 35.056 1.00 52.78 112 SER A C 1
ATOM 908 O O . SER A 1 112 ? -38.869 0.964 36.169 1.00 52.78 112 SER A O 1
ATOM 910 N N . ASP A 1 113 ? -40.495 1.281 34.626 1.00 52.06 113 ASP A N 1
ATOM 911 C CA . ASP A 1 113 ? -41.582 1.767 35.495 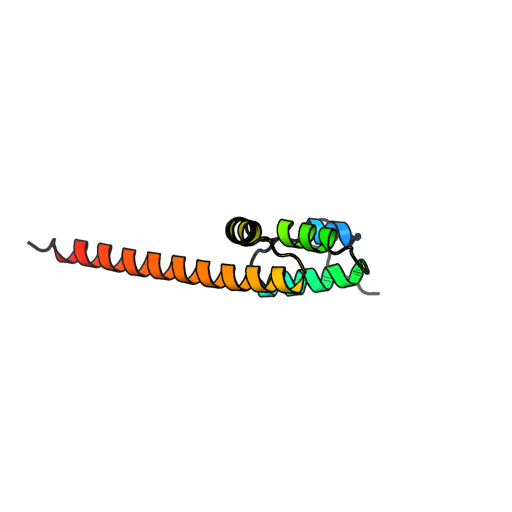1.00 52.06 113 ASP A CA 1
ATOM 912 C C . ASP A 1 113 ? -42.704 0.718 35.521 1.00 52.06 113 ASP A C 1
ATOM 914 O O . ASP A 1 113 ? -43.000 0.153 34.437 1.00 52.06 113 ASP A O 1
#

Sequence (113 aa):
KKALIARYGGRRLENPFEELSALKQTGSVEEFVEAFELLSSQVGRLPEEQYLGYFMSGLKAQIRRRVRTLNPSNRMQMMRIAKDVEEELKEEDDDGERRFGKKIAGERMGRSD

Radius of gyration: 20.42 Å; Cα contacts (8 Å, |Δi|>4): 65; chains: 1; bounding box: 57×44×51 Å

Mean predicted aligned error: 10.04 Å

Organism: NCBI:txid97028

pLDDT: mean 83.75, std 17.62, range [40.19, 98.25]

Secondary structure (DSSP, 8-state):
------SSSS---S-HHHHHHH----S-HHHHHHHHHHHHTTS----HHHHHHHHHHHS-HHHHHHHHHT---SHHHHHHHHHHHHHHHHHHHHHHHHHHHHHHHHHHHT---